Protein AF-A0A936F321-F1 (afdb_monomer)

Nearest PDB structures (foldseek):
  1exc-assembly1_A  TM=8.929E-01  e=1.012E+00  Bacillus subtilis

Radius of gyration: 22.22 Å; Cα contacts (8 Å, |Δi|>4): 48; chains: 1; bounding box: 81×35×34 Å

Foldseek 3Di:
DDDDDDDDDPPDPPDDDDPPPPPPPPPPPPPPPDVPPDDFDDDPLDDDVVHFQVNSFVVVQVVRQVVVCVVPPPDDGGGTGDDDDDPRHD

Solvent-accessible surface area (backbone atoms only — not comparable to full-atom values): 6393 Å² total; per-residue (Å²): 135,91,83,84,81,88,80,80,78,82,81,69,76,80,78,87,69,83,75,85,74,76,78,80,82,70,77,84,69,74,82,66,92,58,94,73,80,88,77,83,72,93,70,87,83,73,74,59,91,93,51,46,44,70,54,46,28,49,53,51,15,50,54,44,25,51,61,50,34,76,74,37,77,98,51,94,67,88,55,75,56,80,80,71,62,60,96,69,40,98

Mean predicted aligned error: 15.32 Å

Structure (mmCIF, N/CA/C/O backbone):
data_AF-A0A936F321-F1
#
_entry.id   AF-A0A936F321-F1
#
loop_
_atom_site.group_PDB
_atom_site.id
_atom_site.type_symbol
_atom_site.label_atom_id
_atom_site.label_alt_id
_atom_site.label_comp_id
_atom_site.label_asym_id
_atom_site.label_entity_id
_atom_site.label_seq_id
_atom_site.pdbx_PDB_ins_code
_atom_site.Cartn_x
_atom_site.Cartn_y
_atom_site.Cartn_z
_atom_site.occupancy
_atom_site.B_iso_or_equiv
_atom_site.auth_seq_id
_atom_site.auth_comp_id
_atom_site.auth_asym_id
_atom_site.auth_atom_id
_atom_site.pdbx_PDB_model_num
ATOM 1 N N . MET A 1 1 ? 68.119 13.571 -3.220 1.00 38.31 1 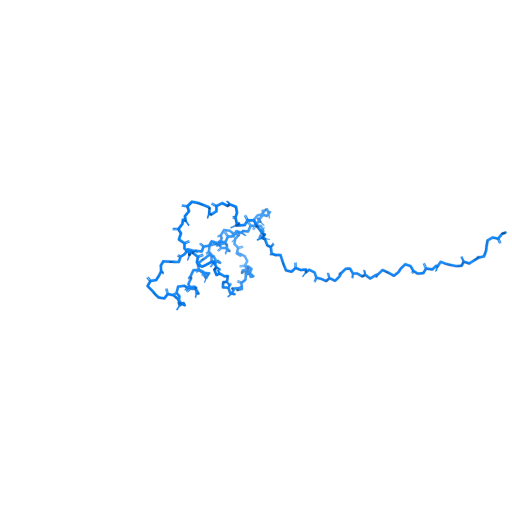MET A N 1
ATOM 2 C CA . MET A 1 1 ? 67.477 12.462 -3.954 1.00 38.31 1 MET A CA 1
ATOM 3 C C . MET A 1 1 ? 66.627 11.717 -2.951 1.00 38.31 1 MET A C 1
ATOM 5 O O . MET A 1 1 ? 67.119 11.384 -1.885 1.00 38.31 1 MET A O 1
ATOM 9 N 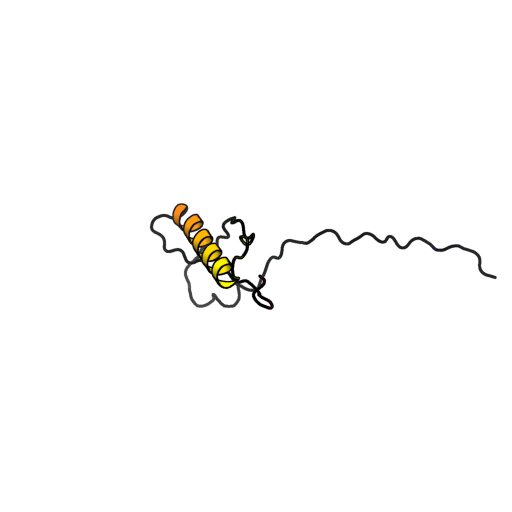N . THR A 1 2 ? 65.338 11.676 -3.241 1.00 36.41 2 THR A N 1
ATOM 10 C CA . THR A 1 2 ? 64.211 11.462 -2.335 1.00 36.41 2 THR A CA 1
ATOM 11 C C . THR A 1 2 ? 64.129 10.009 -1.878 1.00 36.41 2 THR A C 1
ATOM 13 O O . THR A 1 2 ? 64.115 9.113 -2.715 1.00 36.41 2 THR A O 1
ATOM 16 N N . ASP A 1 3 ? 64.052 9.802 -0.567 1.00 38.53 3 ASP A N 1
ATOM 17 C CA . ASP A 1 3 ? 63.720 8.524 0.057 1.00 38.53 3 ASP A CA 1
ATOM 18 C C . ASP A 1 3 ? 62.413 8.687 0.844 1.00 38.53 3 ASP A C 1
ATOM 20 O O . ASP A 1 3 ? 62.210 9.711 1.501 1.00 38.53 3 ASP A O 1
ATOM 24 N N . THR A 1 4 ? 61.564 7.664 0.751 1.00 40.50 4 THR A N 1
ATOM 25 C CA . THR A 1 4 ? 60.418 7.282 1.597 1.00 40.50 4 THR A CA 1
ATOM 26 C C . THR A 1 4 ? 59.155 6.969 0.787 1.00 40.50 4 THR A C 1
ATOM 28 O O . THR A 1 4 ? 58.538 7.813 0.140 1.00 40.50 4 THR A O 1
ATOM 31 N N . MET A 1 5 ? 58.813 5.685 0.881 1.00 41.66 5 MET A N 1
ATOM 32 C CA . MET A 1 5 ? 57.656 4.933 0.398 1.00 41.66 5 MET A CA 1
ATOM 33 C C . MET A 1 5 ? 56.280 5.517 0.790 1.00 41.66 5 MET A C 1
ATOM 35 O O . MET A 1 5 ? 56.182 6.324 1.716 1.00 41.66 5 MET A O 1
ATOM 39 N N . PRO A 1 6 ? 55.196 5.098 0.102 1.00 44.44 6 PRO A N 1
ATOM 40 C CA . PRO A 1 6 ? 53.879 5.715 0.198 1.00 44.44 6 PRO A CA 1
ATOM 41 C C . PRO A 1 6 ? 53.179 5.324 1.505 1.00 44.44 6 PRO A C 1
ATOM 43 O O . PRO A 1 6 ? 52.950 4.148 1.787 1.00 44.44 6 PRO A O 1
ATOM 46 N N . GLY A 1 7 ? 52.822 6.327 2.305 1.00 40.38 7 GLY A N 1
ATOM 47 C CA . GLY A 1 7 ? 51.972 6.161 3.479 1.00 40.38 7 GLY A CA 1
ATOM 48 C C . GLY A 1 7 ? 50.528 5.892 3.063 1.00 40.38 7 GLY A C 1
ATOM 49 O O . GLY A 1 7 ? 49.934 6.669 2.318 1.00 40.38 7 GLY A O 1
ATOM 50 N N . LEU A 1 8 ? 49.995 4.771 3.544 1.00 41.41 8 LEU A N 1
ATOM 51 C CA . LEU A 1 8 ? 48.639 4.282 3.341 1.00 41.41 8 LEU A CA 1
ATOM 52 C C . LEU A 1 8 ? 47.593 5.367 3.638 1.00 41.41 8 LEU A C 1
ATOM 54 O O . LEU A 1 8 ? 47.381 5.736 4.792 1.00 41.41 8 LEU A O 1
ATOM 58 N N . ALA A 1 9 ? 46.881 5.814 2.604 1.00 48.00 9 ALA A N 1
ATOM 59 C CA . ALA A 1 9 ? 45.584 6.441 2.789 1.00 48.00 9 ALA A CA 1
ATOM 60 C C . ALA A 1 9 ? 44.624 5.365 3.315 1.00 48.00 9 ALA A C 1
ATOM 62 O O . ALA A 1 9 ? 44.288 4.404 2.623 1.00 48.00 9 ALA A O 1
ATOM 63 N N . GLU A 1 10 ? 44.235 5.511 4.572 1.00 50.00 10 GLU A N 1
ATOM 64 C CA . GLU A 1 10 ? 43.189 4.760 5.253 1.00 50.00 10 GLU A CA 1
ATOM 65 C C . GLU A 1 10 ? 41.857 4.868 4.492 1.00 50.00 10 GLU A C 1
ATOM 67 O O . GLU 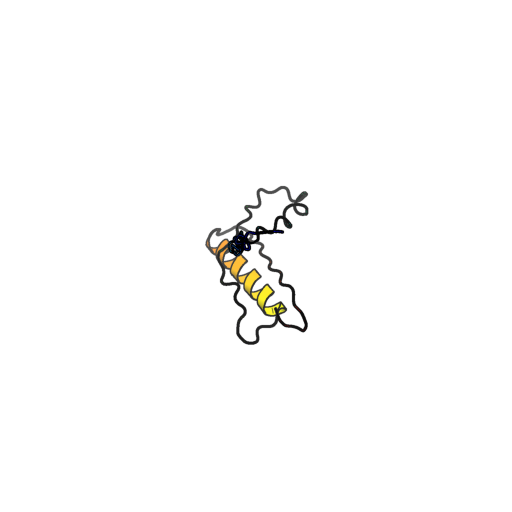A 1 10 ? 41.003 5.710 4.756 1.00 50.00 10 GLU A O 1
ATOM 72 N N . ASN A 1 11 ? 41.676 3.992 3.507 1.00 51.03 11 ASN A N 1
ATOM 73 C CA . ASN A 1 11 ? 40.451 3.880 2.733 1.00 51.03 11 ASN A CA 1
ATOM 74 C C . ASN A 1 11 ? 39.403 3.119 3.559 1.00 51.03 11 ASN A C 1
ATOM 76 O O . ASN A 1 11 ? 39.128 1.941 3.329 1.00 51.03 11 ASN A O 1
ATOM 80 N N . ARG A 1 12 ? 38.860 3.774 4.590 1.00 43.22 12 ARG A N 1
ATOM 81 C CA . ARG A 1 12 ? 37.700 3.255 5.316 1.00 43.22 12 ARG A CA 1
ATOM 82 C C . ARG A 1 12 ? 36.468 3.473 4.428 1.00 43.22 12 ARG A C 1
ATOM 84 O O . ARG A 1 12 ? 36.150 4.632 4.157 1.00 43.22 12 ARG A O 1
ATOM 91 N N . PRO A 1 13 ? 35.754 2.421 3.984 1.00 56.78 13 PRO A N 1
ATOM 92 C CA . PRO A 1 13 ? 34.482 2.622 3.301 1.00 56.78 13 PRO A CA 1
ATOM 93 C C . PRO A 1 13 ? 33.536 3.393 4.239 1.00 56.78 13 PRO A C 1
ATOM 95 O O . PRO A 1 13 ? 33.513 3.101 5.442 1.00 56.78 13 PRO A O 1
ATOM 98 N N . PRO A 1 14 ? 32.782 4.394 3.749 1.00 54.91 14 PRO A N 1
ATOM 99 C CA . PRO A 1 14 ? 31.812 5.084 4.585 1.00 54.91 14 PRO A CA 1
ATOM 100 C C . PRO A 1 14 ? 30.805 4.070 5.144 1.00 54.91 14 PRO A C 1
ATOM 102 O O . PRO A 1 14 ? 30.333 3.185 4.432 1.00 54.91 14 PRO A O 1
ATOM 105 N N . ALA A 1 15 ? 30.508 4.188 6.439 1.00 59.38 15 ALA A N 1
ATOM 106 C CA . ALA A 1 15 ? 29.552 3.333 7.133 1.00 59.38 15 ALA A CA 1
ATOM 107 C C . ALA A 1 15 ? 28.169 3.358 6.441 1.00 59.38 15 ALA A C 1
ATOM 109 O O . ALA A 1 15 ? 27.749 4.424 5.974 1.00 59.38 15 ALA A O 1
ATOM 110 N N . PRO A 1 16 ? 27.436 2.229 6.380 1.00 49.09 16 PRO A N 1
ATOM 111 C CA . PRO A 1 16 ? 26.143 2.182 5.710 1.00 49.09 16 PRO A CA 1
ATOM 112 C C . PRO A 1 16 ? 25.089 3.065 6.403 1.00 49.09 16 PRO A C 1
ATOM 114 O O . PRO A 1 16 ? 24.795 2.931 7.587 1.00 49.09 16 PRO A O 1
ATOM 117 N N . HIS A 1 17 ? 24.556 3.970 5.581 1.00 46.03 17 HIS A N 1
ATOM 118 C CA . HIS A 1 17 ? 23.278 4.689 5.580 1.00 46.03 17 HIS A CA 1
ATOM 119 C C . HIS A 1 17 ? 22.616 5.076 6.919 1.00 46.03 17 HIS A C 1
ATOM 121 O O . HIS A 1 17 ? 21.949 4.248 7.545 1.00 46.03 17 HIS A O 1
ATOM 127 N N . PRO A 1 18 ? 22.593 6.377 7.286 1.00 42.88 18 PRO A N 1
ATOM 128 C CA . PRO A 1 18 ? 21.513 6.868 8.129 1.00 42.88 18 PRO A CA 1
ATOM 129 C C . PRO A 1 18 ? 20.199 6.664 7.366 1.00 42.88 18 PRO A C 1
ATOM 131 O O . PRO A 1 18 ? 20.027 7.188 6.263 1.00 42.88 18 PRO A O 1
ATOM 134 N N . GLY A 1 19 ? 19.289 5.874 7.946 1.00 43.22 19 GLY A N 1
ATOM 135 C CA . GLY A 1 19 ? 17.954 5.638 7.407 1.00 43.22 19 GLY A CA 1
ATOM 136 C C . GLY A 1 19 ? 17.343 6.946 6.920 1.00 43.22 19 GLY A C 1
ATOM 137 O O . GLY A 1 19 ? 17.340 7.942 7.649 1.00 43.22 19 GLY A O 1
ATOM 138 N N . GLN A 1 20 ? 16.888 6.936 5.667 1.00 41.62 20 GLN A N 1
ATOM 139 C CA . GLN A 1 20 ? 16.355 8.082 4.941 1.00 41.62 20 GLN A CA 1
ATOM 140 C C . GLN A 1 20 ? 15.177 8.692 5.713 1.00 41.62 20 GLN A C 1
ATOM 142 O O . GLN A 1 20 ? 14.001 8.402 5.480 1.00 41.62 20 GLN A O 1
ATOM 147 N N . ARG A 1 21 ? 15.473 9.579 6.662 1.00 45.88 21 ARG A N 1
ATOM 148 C CA . ARG A 1 21 ? 14.501 10.507 7.224 1.00 45.88 21 ARG A CA 1
ATOM 149 C C . ARG A 1 21 ? 14.185 11.491 6.115 1.00 45.88 21 ARG A C 1
ATOM 151 O O . ARG A 1 21 ? 14.793 12.544 6.056 1.00 45.88 21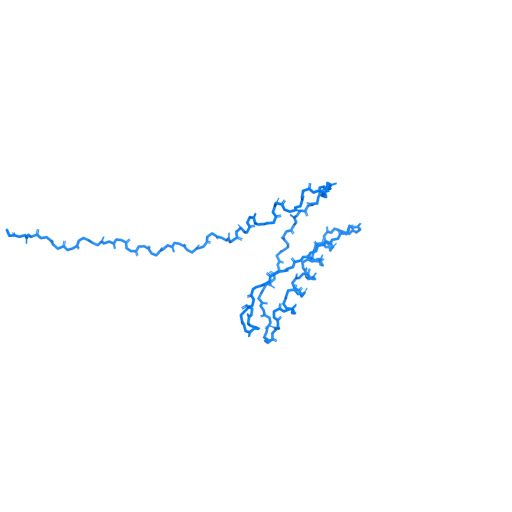 ARG A O 1
ATOM 158 N N . GLN A 1 22 ? 13.240 11.155 5.242 1.00 52.41 22 GLN A N 1
ATOM 159 C CA . GLN A 1 22 ? 12.630 12.106 4.314 1.00 52.41 22 GLN A CA 1
ATOM 160 C C . GLN A 1 22 ? 12.031 13.268 5.139 1.00 52.41 22 GLN A C 1
ATOM 162 O O . GLN A 1 22 ? 10.960 13.089 5.732 1.00 52.41 22 GLN A O 1
ATOM 167 N N . PRO A 1 23 ? 12.647 14.469 5.200 1.00 50.38 23 PRO A N 1
ATOM 168 C CA . PRO A 1 23 ? 12.109 15.616 5.929 1.00 50.38 23 PRO A CA 1
ATOM 169 C C . PRO A 1 23 ? 11.093 16.383 5.064 1.00 50.38 23 PRO A C 1
ATOM 171 O O . PRO A 1 23 ? 10.727 17.513 5.374 1.00 50.38 23 PRO A O 1
ATOM 174 N N . ARG A 1 24 ? 10.636 15.796 3.950 1.00 53.75 24 ARG A N 1
ATOM 175 C CA . ARG A 1 24 ? 9.903 16.502 2.888 1.00 53.75 24 ARG A CA 1
ATOM 176 C C . ARG A 1 24 ? 8.387 16.595 3.107 1.00 53.75 24 ARG A C 1
ATOM 178 O O . ARG A 1 24 ? 7.716 17.315 2.381 1.00 53.75 24 ARG A O 1
ATOM 185 N N . ARG A 1 25 ? 7.831 15.952 4.142 1.00 54.91 25 ARG A N 1
ATOM 186 C CA . ARG A 1 25 ? 6.378 15.958 4.442 1.00 54.91 25 ARG A CA 1
ATOM 187 C C . ARG A 1 25 ? 5.946 16.901 5.576 1.00 54.91 25 ARG A C 1
ATOM 189 O O . ARG A 1 25 ? 4.910 16.680 6.192 1.00 54.91 25 ARG A O 1
ATOM 196 N N . ARG A 1 26 ? 6.723 17.947 5.888 1.00 49.31 26 ARG A N 1
ATOM 197 C CA . ARG A 1 26 ? 6.386 18.880 6.987 1.00 49.31 26 ARG A CA 1
ATOM 198 C C . ARG A 1 26 ? 6.047 20.311 6.563 1.00 49.31 26 ARG A C 1
ATOM 200 O O . ARG A 1 26 ? 5.592 21.079 7.403 1.00 49.31 26 ARG A O 1
ATOM 207 N N . HIS A 1 27 ? 6.228 20.665 5.291 1.00 54.16 27 HIS A N 1
ATOM 208 C CA . HIS A 1 27 ? 5.946 22.022 4.813 1.00 54.16 27 HIS A CA 1
ATOM 209 C C . HIS A 1 27 ? 4.488 22.213 4.347 1.00 54.16 27 HIS A C 1
ATOM 211 O O . HIS A 1 27 ? 3.913 23.268 4.581 1.00 54.16 27 HIS A O 1
ATOM 217 N N . TRP A 1 28 ? 3.851 21.175 3.791 1.00 52.06 28 TRP A N 1
ATOM 218 C CA . TRP A 1 28 ? 2.533 21.294 3.142 1.00 52.06 28 TRP A CA 1
ATOM 219 C C . TRP A 1 28 ? 1.310 21.069 4.051 1.00 52.06 28 TRP A C 1
ATOM 221 O O . TRP A 1 28 ? 0.186 21.323 3.639 1.00 52.06 28 TRP A O 1
ATOM 231 N N . LEU A 1 29 ? 1.494 20.635 5.303 1.00 51.09 29 LEU A N 1
ATOM 232 C CA . LEU A 1 29 ? 0.394 20.316 6.235 1.00 51.09 29 LEU A CA 1
ATOM 233 C C . LEU A 1 29 ? 0.092 21.457 7.223 1.00 51.09 29 LEU A C 1
ATOM 235 O O . LEU A 1 29 ? -0.124 21.210 8.407 1.00 51.09 29 LEU A O 1
ATOM 239 N N . ARG A 1 30 ? 0.141 22.718 6.776 1.00 51.88 30 ARG A N 1
ATOM 240 C CA . ARG A 1 30 ? 0.008 23.885 7.671 1.00 51.88 30 ARG A CA 1
ATOM 241 C C . ARG A 1 30 ? -1.362 24.578 7.776 1.00 51.88 30 ARG A C 1
ATOM 243 O O . ARG A 1 30 ? -1.463 25.383 8.696 1.00 51.88 30 ARG A O 1
ATOM 250 N N . PRO A 1 31 ? -2.431 24.249 7.018 1.00 44.66 31 PRO A N 1
ATOM 251 C CA . PRO A 1 31 ? -3.761 24.769 7.352 1.00 44.66 31 PRO A CA 1
ATOM 252 C C . PRO A 1 31 ? -4.767 23.723 7.866 1.00 44.66 31 PRO A C 1
ATOM 254 O O . PRO A 1 31 ? -5.899 24.090 8.152 1.00 44.66 31 PRO A O 1
ATOM 257 N N . CYS A 1 32 ? -4.397 22.451 8.060 1.00 46.75 32 CYS A N 1
ATOM 258 C CA . CYS A 1 32 ? -5.260 21.500 8.778 1.00 46.75 32 CYS A CA 1
ATOM 259 C C . CYS A 1 32 ? -4.851 21.435 10.252 1.00 46.75 32 CYS A C 1
ATOM 261 O O . CYS A 1 32 ? -4.119 20.545 10.683 1.00 46.75 32 CYS A O 1
ATOM 263 N N . ALA A 1 33 ? -5.313 22.422 11.018 1.00 46.50 33 ALA A N 1
ATOM 264 C CA . ALA A 1 33 ? -5.208 22.459 12.468 1.00 46.50 33 ALA A CA 1
ATOM 265 C C . ALA A 1 33 ? -6.078 21.357 13.099 1.00 46.50 33 ALA A C 1
ATOM 267 O O . ALA A 1 33 ? -7.212 21.567 13.511 1.00 46.50 33 ALA A O 1
ATOM 268 N N . SER A 1 34 ? -5.519 20.159 13.170 1.00 52.78 34 SER A N 1
ATOM 269 C CA . SER A 1 34 ? -5.862 19.136 14.149 1.00 52.78 34 SER A CA 1
ATOM 270 C C . SER A 1 34 ? -4.541 18.496 14.570 1.00 52.78 34 SER A C 1
ATOM 272 O O . SER A 1 34 ? -3.632 18.413 13.737 1.00 52.78 34 SER A O 1
ATOM 274 N N . PRO A 1 35 ? -4.360 18.064 15.828 1.00 51.06 35 PRO A N 1
ATOM 275 C CA . PRO A 1 35 ? -3.229 17.228 16.208 1.00 51.06 35 PRO A CA 1
ATOM 276 C C . PRO A 1 35 ? -3.361 15.855 15.527 1.00 51.06 35 PRO A C 1
ATOM 278 O O . PRO A 1 35 ? -3.688 14.837 16.139 1.00 51.06 35 PRO A O 1
ATOM 281 N N . SER A 1 36 ? -3.119 15.826 14.219 1.00 57.75 36 SER A N 1
ATOM 282 C CA . SER A 1 36 ? -2.979 14.620 13.426 1.00 57.75 36 SER A CA 1
ATOM 283 C C . SER A 1 36 ? -1.701 13.943 13.898 1.00 57.75 36 SER A C 1
ATOM 285 O O . SER A 1 36 ? -0.590 14.395 13.613 1.00 57.75 36 SER A O 1
ATOM 287 N N . SER A 1 37 ? -1.851 12.881 14.689 1.00 65.94 37 SER A N 1
ATOM 288 C CA . SER A 1 37 ? -0.717 12.067 15.111 1.00 65.94 37 SER A CA 1
ATOM 289 C C . SER A 1 37 ? -0.160 11.349 13.883 1.00 65.94 37 SER A C 1
ATOM 291 O O . SER A 1 37 ? -0.727 10.383 13.383 1.00 65.94 37 SER A O 1
ATOM 293 N N . CYS A 1 38 ? 0.946 11.864 13.351 1.00 67.94 38 CYS A N 1
ATOM 294 C CA . CYS A 1 38 ? 1.631 11.240 12.230 1.00 67.94 38 CYS A CA 1
ATOM 295 C C . CYS A 1 38 ? 2.323 9.970 12.740 1.00 67.94 38 CYS A C 1
ATOM 297 O O . CYS A 1 38 ? 3.318 10.044 13.464 1.00 67.94 38 CYS A O 1
ATOM 299 N N . ARG A 1 39 ? 1.761 8.805 12.412 1.00 74.12 39 ARG A N 1
ATOM 300 C CA . ARG A 1 39 ? 2.299 7.489 12.776 1.00 74.12 39 ARG A CA 1
ATOM 301 C C . ARG A 1 39 ? 2.855 6.813 11.527 1.00 74.12 39 ARG A C 1
ATOM 303 O O . ARG A 1 39 ? 2.234 6.863 10.473 1.00 74.12 39 ARG A O 1
ATOM 310 N N . ARG A 1 40 ? 4.017 6.173 11.660 1.00 74.88 40 ARG A N 1
ATOM 311 C CA . ARG A 1 40 ? 4.601 5.314 10.623 1.00 74.88 40 ARG A CA 1
ATOM 312 C C . ARG A 1 40 ? 4.465 3.861 11.076 1.00 74.88 40 ARG A C 1
ATOM 314 O O . ARG A 1 40 ? 5.203 3.470 11.981 1.00 74.88 40 ARG A O 1
ATOM 321 N N . PRO A 1 41 ? 3.492 3.095 10.562 1.00 81.75 41 PRO A N 1
ATOM 322 C CA . PRO A 1 41 ? 3.434 1.668 10.846 1.00 81.75 41 PRO A CA 1
ATOM 323 C C . PRO A 1 41 ? 4.621 0.967 10.170 1.00 81.75 41 PRO A C 1
ATOM 325 O O . PRO A 1 41 ? 5.076 1.398 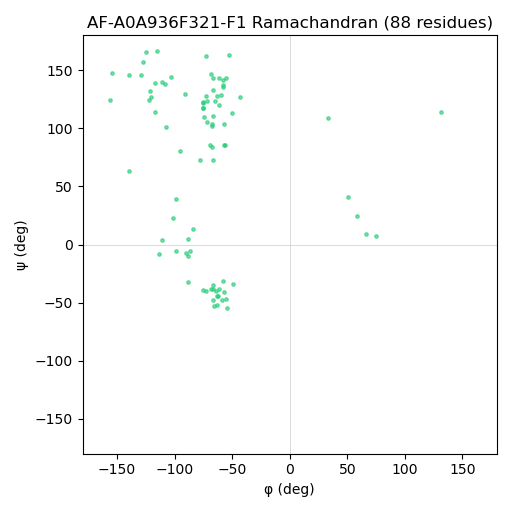9.113 1.00 81.75 41 PRO A O 1
ATOM 328 N N . GLN A 1 42 ? 5.140 -0.086 10.802 1.00 83.75 42 GLN A N 1
ATOM 329 C CA . GLN A 1 42 ? 6.083 -0.997 10.154 1.00 83.75 42 GLN A CA 1
ATOM 330 C C . GLN A 1 42 ? 5.289 -1.877 9.191 1.00 83.75 42 GLN A C 1
ATOM 332 O O . GLN A 1 42 ? 4.398 -2.602 9.628 1.00 83.75 42 GLN A O 1
ATOM 337 N N . VAL A 1 43 ? 5.602 -1.760 7.906 1.00 87.75 43 VAL A N 1
ATOM 338 C CA . VAL A 1 43 ? 5.051 -2.558 6.809 1.00 87.75 43 VAL A CA 1
ATOM 339 C C . VAL A 1 43 ? 6.237 -3.085 6.017 1.00 87.75 43 VAL A C 1
ATOM 341 O O . VAL A 1 4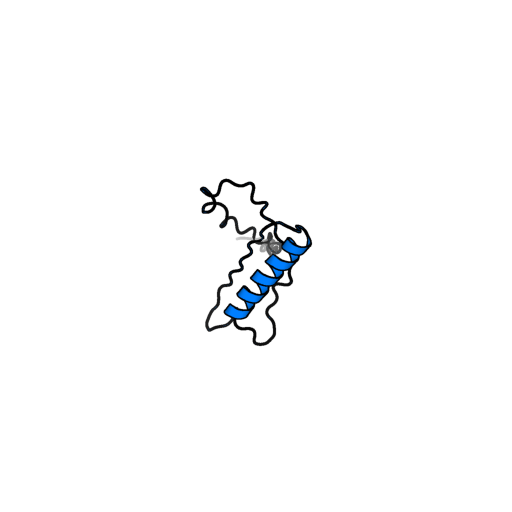3 ? 7.263 -2.409 5.940 1.00 87.75 43 VAL A O 1
ATOM 344 N N . ASP A 1 44 ? 6.108 -4.289 5.472 1.00 89.56 44 ASP A N 1
ATOM 345 C CA . ASP A 1 44 ? 7.058 -4.779 4.484 1.00 89.56 44 ASP A CA 1
ATOM 346 C C . ASP A 1 44 ? 6.804 -4.062 3.152 1.00 89.56 44 ASP A C 1
ATOM 348 O O . ASP A 1 44 ? 5.763 -4.242 2.517 1.00 89.56 44 ASP A O 1
ATOM 352 N N . GLU A 1 45 ? 7.741 -3.192 2.788 1.00 91.31 45 GLU A N 1
ATOM 353 C CA . GLU A 1 45 ? 7.689 -2.375 1.573 1.00 91.31 45 GLU A CA 1
ATOM 354 C C . GLU A 1 45 ? 8.307 -3.097 0.364 1.00 91.31 45 GLU A C 1
ATOM 356 O O . GLU A 1 45 ? 8.408 -2.507 -0.708 1.00 91.31 45 GLU A O 1
ATOM 361 N N . THR A 1 46 ? 8.710 -4.365 0.518 1.00 92.69 46 THR A N 1
ATOM 362 C CA . THR A 1 46 ? 9.248 -5.171 -0.583 1.00 92.69 46 THR A CA 1
ATOM 363 C C . THR A 1 46 ? 8.169 -5.368 -1.659 1.00 92.69 46 THR A C 1
ATOM 365 O O . THR A 1 46 ? 7.053 -5.795 -1.325 1.00 92.69 46 THR A O 1
ATOM 368 N N . PRO A 1 47 ? 8.464 -5.064 -2.938 1.00 90.56 47 PRO A N 1
ATOM 369 C CA . PRO A 1 47 ? 7.563 -5.376 -4.039 1.00 90.56 47 PRO A CA 1
ATOM 370 C C . PRO A 1 47 ? 7.330 -6.880 -4.157 1.00 90.56 47 PRO A C 1
ATOM 372 O O . PRO A 1 47 ? 8.242 -7.683 -3.937 1.00 90.56 47 PRO A O 1
ATOM 375 N N . LEU A 1 48 ? 6.109 -7.268 -4.511 1.00 91.12 48 LEU A N 1
ATOM 376 C CA . LEU A 1 48 ? 5.821 -8.644 -4.899 1.00 91.12 48 LEU A CA 1
ATOM 377 C C . LEU A 1 48 ? 6.411 -8.927 -6.290 1.00 91.12 48 LEU A C 1
ATOM 379 O O . LEU A 1 48 ? 6.754 -8.014 -7.044 1.00 91.12 48 LEU A O 1
ATOM 383 N N . LEU A 1 49 ? 6.550 -10.212 -6.624 1.00 90.12 49 LEU A N 1
ATOM 384 C CA . LEU A 1 49 ? 6.984 -10.613 -7.961 1.00 90.12 49 LEU A CA 1
ATOM 385 C C . LEU A 1 49 ? 5.986 -10.081 -8.998 1.00 90.12 49 LEU A C 1
ATOM 387 O O . LEU A 1 49 ? 4.786 -10.307 -8.851 1.00 90.12 49 LEU A O 1
ATOM 391 N N . ASP A 1 50 ? 6.502 -9.396 -10.020 1.00 89.12 50 ASP A N 1
ATOM 392 C CA . ASP A 1 50 ? 5.728 -8.781 -11.106 1.00 89.12 50 ASP A CA 1
ATOM 393 C C . ASP A 1 50 ? 4.675 -7.751 -10.642 1.00 89.12 50 ASP A C 1
ATOM 395 O O . ASP A 1 50 ? 3.692 -7.497 -11.337 1.00 89.12 50 ASP A O 1
ATOM 399 N N . GLU A 1 51 ? 4.869 -7.141 -9.467 1.00 92.69 51 GLU A N 1
ATOM 400 C CA . GLU A 1 51 ? 4.002 -6.069 -8.970 1.00 92.69 51 GLU A CA 1
ATOM 401 C C . GLU A 1 51 ? 4.286 -4.749 -9.697 1.00 92.69 51 GLU A C 1
ATOM 403 O O . GLU A 1 51 ? 5.413 -4.246 -9.665 1.00 92.69 51 GLU A O 1
ATOM 408 N N . ASP A 1 52 ? 3.260 -4.161 -10.323 1.00 93.62 52 ASP A N 1
ATOM 409 C CA . ASP A 1 52 ? 3.390 -2.835 -10.927 1.00 93.62 52 ASP A CA 1
ATOM 410 C C . ASP A 1 52 ? 3.605 -1.773 -9.828 1.00 93.62 52 ASP A C 1
ATOM 412 O O . ASP A 1 52 ? 2.996 -1.848 -8.753 1.00 93.62 52 ASP A O 1
ATOM 416 N N . PRO A 1 53 ? 4.430 -0.741 -10.070 1.00 92.62 53 PRO A N 1
ATOM 417 C CA . PRO A 1 53 ? 4.606 0.374 -9.148 1.00 92.62 53 PRO A CA 1
ATOM 418 C C . PRO A 1 53 ? 3.302 1.005 -8.637 1.00 92.62 53 PRO A C 1
ATOM 420 O O . PRO A 1 53 ? 3.273 1.456 -7.489 1.00 92.62 53 PRO A O 1
ATOM 423 N N . SER A 1 54 ? 2.233 1.056 -9.444 1.00 93.94 54 SER A N 1
ATOM 424 C CA . SER A 1 54 ? 0.925 1.557 -9.000 1.00 93.94 54 SER A CA 1
ATOM 425 C C . SER A 1 54 ? 0.261 0.638 -7.979 1.00 93.94 54 SER A C 1
ATOM 427 O O . SER A 1 54 ? -0.340 1.119 -7.015 1.00 93.94 54 SER A O 1
ATOM 429 N N . ASP A 1 55 ? 0.405 -0.670 -8.168 1.00 95.00 55 ASP A N 1
ATOM 430 C CA . ASP A 1 55 ? -0.167 -1.684 -7.285 1.00 95.00 55 ASP A CA 1
ATOM 431 C C . ASP A 1 55 ? 0.601 -1.726 -5.964 1.00 95.00 55 ASP A C 1
ATOM 433 O O . ASP A 1 55 ? -0.011 -1.734 -4.894 1.00 95.00 55 ASP A O 1
ATOM 437 N N . LEU A 1 56 ? 1.932 -1.597 -6.028 1.00 94.50 56 LEU A N 1
ATOM 438 C CA . LEU A 1 56 ? 2.795 -1.449 -4.860 1.00 94.50 56 LEU A CA 1
ATOM 439 C C . LEU A 1 56 ? 2.347 -0.276 -3.981 1.00 94.50 56 LEU A C 1
ATOM 441 O O . LEU A 1 56 ? 2.104 -0.449 -2.784 1.00 94.50 56 LEU A O 1
ATOM 445 N N . VAL A 1 57 ? 2.220 0.931 -4.545 1.00 95.12 57 VAL A N 1
ATOM 446 C CA . VAL A 1 57 ? 1.860 2.110 -3.736 1.00 95.12 57 VAL A CA 1
ATOM 447 C C . VAL A 1 57 ? 0.444 2.016 -3.177 1.00 95.12 57 VAL A C 1
ATOM 449 O O . VAL A 1 57 ? 0.209 2.467 -2.053 1.00 95.12 57 VAL A O 1
ATOM 452 N N . LEU A 1 58 ? -0.494 1.424 -3.921 1.00 96.06 58 LEU A N 1
ATOM 453 C CA . LEU A 1 58 ? -1.860 1.217 -3.451 1.00 96.06 58 LEU A CA 1
ATOM 454 C C . LEU A 1 58 ? -1.878 0.232 -2.278 1.00 96.06 58 LEU A C 1
ATOM 456 O O . LEU A 1 58 ? -2.342 0.590 -1.192 1.00 96.06 58 LEU A O 1
ATOM 460 N N . ARG A 1 59 ? -1.266 -0.946 -2.452 1.00 96.56 59 ARG A N 1
ATOM 461 C CA . ARG A 1 59 ? -1.149 -1.977 -1.414 1.00 96.56 59 ARG A CA 1
ATOM 462 C C . ARG A 1 59 ? -0.492 -1.426 -0.154 1.00 96.56 59 ARG A C 1
ATOM 464 O O . ARG A 1 59 ? -0.983 -1.639 0.955 1.00 96.56 59 ARG A O 1
ATOM 471 N N . LEU A 1 60 ? 0.617 -0.697 -0.291 1.00 95.12 60 LEU A N 1
ATOM 472 C CA . LEU A 1 60 ? 1.314 -0.123 0.859 1.00 95.12 60 LEU A CA 1
ATOM 473 C C . LEU A 1 60 ? 0.490 0.964 1.552 1.00 95.12 60 LEU A C 1
ATOM 475 O O . LEU A 1 60 ? 0.497 1.029 2.784 1.00 95.12 60 LEU A O 1
ATOM 479 N N . ALA A 1 61 ? -0.230 1.807 0.811 1.00 94.25 61 ALA A N 1
ATOM 480 C CA . ALA A 1 61 ? -1.114 2.805 1.406 1.00 94.25 61 ALA A CA 1
ATOM 481 C C . ALA A 1 61 ? -2.246 2.145 2.211 1.00 94.25 61 ALA A C 1
ATOM 483 O O . ALA A 1 61 ? -2.500 2.558 3.347 1.00 94.25 61 ALA A O 1
ATOM 484 N N . GLU A 1 62 ? -2.871 1.101 1.670 1.00 95.12 62 GLU A N 1
ATOM 485 C CA . GLU A 1 62 ? -3.932 0.336 2.333 1.00 95.12 62 GLU A CA 1
ATOM 486 C C . GLU A 1 62 ? -3.423 -0.350 3.604 1.00 95.12 62 GLU A C 1
ATOM 488 O O . GLU A 1 62 ? -3.943 -0.086 4.691 1.00 95.12 62 GLU A O 1
ATOM 493 N N . LEU A 1 63 ? -2.320 -1.103 3.523 1.00 94.50 63 LEU A N 1
ATOM 494 C CA . LEU A 1 63 ? -1.707 -1.763 4.684 1.00 94.50 63 LEU A CA 1
ATOM 495 C C . LEU A 1 63 ? -1.347 -0.762 5.792 1.00 94.50 63 LEU A C 1
ATOM 497 O O . LEU A 1 63 ? -1.563 -1.008 6.985 1.00 94.50 63 LEU A O 1
ATOM 501 N N . LYS A 1 64 ? -0.820 0.410 5.414 1.00 92.19 64 LYS A N 1
ATOM 502 C CA . LYS A 1 64 ? -0.509 1.486 6.365 1.00 92.19 64 LYS A CA 1
ATOM 503 C C . LYS A 1 64 ? -1.781 2.009 7.043 1.00 92.19 64 LYS A C 1
ATOM 505 O O . LYS A 1 64 ? -1.748 2.272 8.249 1.00 92.19 64 LYS A O 1
ATOM 510 N N . ALA A 1 65 ? -2.885 2.158 6.311 1.00 92.06 65 ALA A N 1
ATOM 511 C CA . ALA A 1 65 ? -4.164 2.580 6.879 1.00 92.06 65 ALA A CA 1
ATOM 512 C C . ALA A 1 65 ? -4.729 1.524 7.836 1.00 92.06 65 ALA A C 1
ATOM 514 O O . ALA A 1 65 ? -5.077 1.862 8.968 1.00 92.06 65 ALA A O 1
ATOM 515 N N . GLU A 1 66 ? -4.754 0.257 7.426 1.00 92.50 66 GLU A N 1
ATOM 516 C CA . GLU A 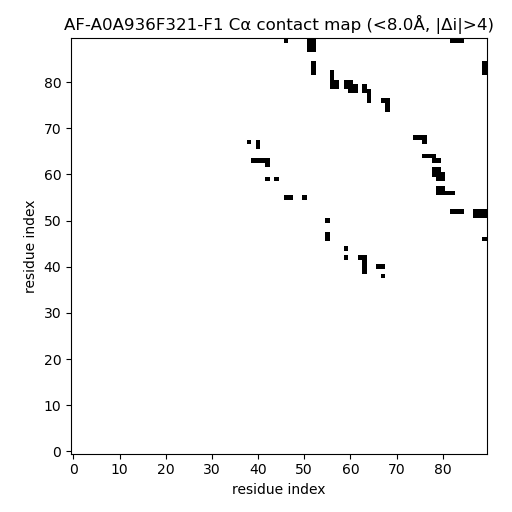1 66 ? -5.304 -0.857 8.202 1.00 92.50 66 GLU A CA 1
ATOM 517 C C . GLU A 1 66 ? -4.603 -1.029 9.551 1.00 92.50 66 GLU A C 1
ATOM 519 O O . GLU A 1 66 ? -5.257 -1.071 10.596 1.00 92.50 66 GLU A O 1
ATOM 524 N N . ILE A 1 67 ? -3.266 -1.032 9.567 1.00 92.00 67 ILE A N 1
ATOM 525 C CA . ILE A 1 67 ? -2.489 -1.184 10.807 1.00 92.00 67 ILE A CA 1
ATOM 526 C C . ILE A 1 67 ? -2.775 -0.042 11.784 1.00 92.00 67 ILE A C 1
ATOM 528 O O . ILE A 1 67 ? -2.827 -0.244 13.003 1.00 92.00 67 ILE A O 1
ATOM 532 N N . ILE A 1 68 ? -2.935 1.181 11.278 1.00 90.88 68 ILE A N 1
ATOM 533 C CA . ILE A 1 68 ? -3.237 2.332 12.126 1.00 90.88 68 ILE A CA 1
ATOM 534 C C . ILE A 1 68 ? -4.703 2.309 12.570 1.00 90.88 68 ILE A C 1
ATOM 536 O O . ILE A 1 68 ? -4.959 2.599 13.740 1.00 90.88 68 ILE A O 1
ATOM 540 N N . ALA A 1 69 ? -5.641 1.921 11.707 1.00 91.62 69 ALA A N 1
ATOM 541 C CA . ALA A 1 69 ? -7.061 1.805 12.033 1.00 91.62 69 ALA A CA 1
ATOM 542 C C . ALA A 1 69 ? -7.305 0.750 13.118 1.00 91.62 69 ALA A C 1
ATOM 544 O O . ALA A 1 69 ? -7.975 1.039 14.110 1.00 91.62 69 ALA A O 1
ATOM 545 N N . ALA A 1 70 ? -6.655 -0.413 13.016 1.00 90.69 70 ALA A N 1
ATOM 546 C CA . ALA A 1 70 ? -6.711 -1.469 14.027 1.00 90.69 70 ALA A CA 1
ATOM 547 C C . ALA A 1 70 ? -6.245 -0.989 15.415 1.00 90.69 70 ALA A C 1
ATOM 549 O O . ALA A 1 70 ? -6.746 -1.436 16.444 1.00 90.69 70 ALA A O 1
ATOM 550 N N . ARG A 1 71 ? -5.304 -0.037 15.460 1.00 88.50 71 ARG A N 1
ATOM 551 C CA . ARG A 1 71 ? -4.782 0.556 16.704 1.00 88.50 71 ARG A CA 1
ATOM 552 C C . ARG A 1 71 ? -5.585 1.768 17.191 1.00 88.50 71 ARG A C 1
ATOM 554 O O . ARG A 1 71 ? -5.303 2.269 18.277 1.00 88.50 71 ARG A O 1
ATOM 561 N N . ASN A 1 72 ? -6.517 2.288 16.391 1.00 87.00 72 ASN A N 1
ATOM 562 C CA . ASN A 1 72 ? -7.265 3.519 16.666 1.00 87.00 72 ASN A CA 1
ATOM 563 C C . ASN A 1 72 ? -8.745 3.366 16.256 1.00 87.00 72 ASN A C 1
ATOM 565 O O . ASN A 1 72 ? -9.205 4.082 15.360 1.00 87.00 72 ASN A O 1
ATOM 569 N N . PRO A 1 73 ? -9.502 2.455 16.895 1.00 87.38 73 PRO A N 1
ATOM 570 C CA . PRO A 1 73 ? -10.903 2.236 16.553 1.00 87.38 73 PRO A CA 1
ATOM 571 C C . PRO A 1 73 ? -11.720 3.528 16.700 1.00 87.38 73 PRO A C 1
ATOM 573 O O . PRO A 1 73 ? -11.497 4.325 17.613 1.00 87.38 73 PRO A O 1
ATOM 576 N N . GLY A 1 74 ? -12.657 3.749 15.776 1.00 87.38 74 GLY A N 1
ATOM 577 C CA . GLY A 1 74 ? -13.524 4.933 15.766 1.00 87.38 74 GLY A CA 1
ATOM 578 C C . GLY A 1 74 ? -12.847 6.233 15.315 1.00 87.38 74 GLY A C 1
ATOM 579 O O . GLY A 1 74 ? -13.463 7.295 15.403 1.00 87.38 74 GLY A O 1
ATOM 580 N N . ARG A 1 75 ? -11.596 6.187 14.831 1.00 87.25 75 ARG A N 1
ATOM 581 C CA . ARG A 1 75 ? -10.903 7.353 14.263 1.00 87.25 75 ARG A CA 1
ATOM 582 C C . ARG A 1 75 ? -10.716 7.183 12.762 1.00 87.25 75 ARG A C 1
ATOM 584 O O . ARG A 1 75 ? -10.342 6.115 12.291 1.00 87.25 75 ARG A O 1
ATOM 591 N N . TRP A 1 76 ? -10.899 8.274 12.027 1.00 87.69 76 TRP A N 1
ATOM 592 C CA . TRP A 1 76 ? -10.528 8.331 10.618 1.00 87.69 76 TRP A CA 1
ATOM 593 C C . TRP A 1 76 ? -9.009 8.235 10.467 1.00 87.69 76 TRP A C 1
ATOM 595 O O . TRP A 1 76 ? -8.258 8.926 11.165 1.00 87.69 76 TRP A O 1
ATOM 605 N N . VAL A 1 77 ? -8.569 7.381 9.547 1.00 89.12 77 VAL A N 1
ATOM 606 C CA . VAL A 1 77 ? -7.162 7.161 9.217 1.00 89.12 77 VAL A CA 1
ATOM 607 C C . VAL A 1 77 ? -6.962 7.468 7.743 1.00 89.12 77 VAL A C 1
ATOM 609 O O . VAL A 1 77 ? -7.718 7.003 6.899 1.00 89.12 77 VAL A O 1
ATOM 612 N N . MET A 1 78 ? -5.932 8.252 7.444 1.00 89.00 78 MET A N 1
ATOM 613 C CA . MET A 1 78 ? -5.480 8.511 6.085 1.00 89.00 78 MET A CA 1
ATOM 614 C C . MET A 1 78 ? -4.033 8.047 5.976 1.00 89.00 78 MET A C 1
ATOM 616 O O . MET A 1 78 ? -3.185 8.459 6.773 1.00 89.00 78 MET A O 1
ATOM 620 N N . ALA A 1 79 ? -3.758 7.207 4.988 1.00 90.56 79 ALA A N 1
ATOM 621 C CA . ALA A 1 79 ? -2.420 6.770 4.638 1.00 90.56 79 ALA A CA 1
ATOM 622 C C . ALA A 1 79 ? -2.184 7.006 3.147 1.00 90.56 79 ALA A C 1
ATOM 624 O O . ALA A 1 79 ? -3.118 7.166 2.368 1.00 90.56 79 ALA A O 1
ATOM 625 N N . ALA A 1 80 ? -0.917 7.108 2.780 1.00 88.38 80 ALA A N 1
ATOM 626 C CA . ALA A 1 80 ? -0.491 7.295 1.407 1.00 88.38 80 ALA A CA 1
ATOM 627 C C . ALA A 1 80 ? 0.925 6.751 1.273 1.00 88.38 80 ALA A C 1
ATOM 629 O O . ALA A 1 80 ? 1.723 6.889 2.209 1.00 88.38 80 ALA A O 1
ATOM 630 N N . ASP A 1 81 ? 1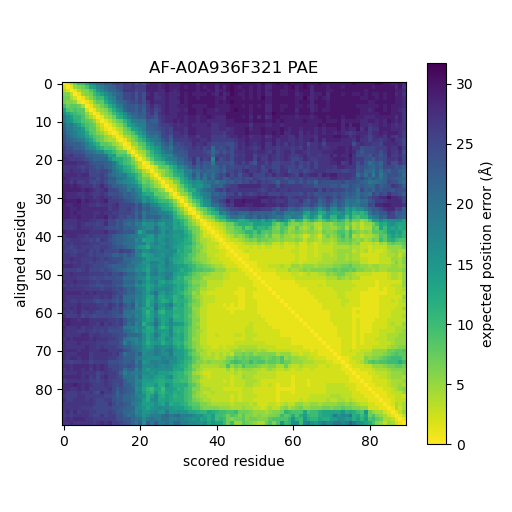.223 6.220 0.098 1.00 92.44 81 ASP A N 1
ATOM 631 C CA . ASP A 1 81 ? 2.549 5.774 -0.290 1.00 92.44 81 ASP A CA 1
ATOM 632 C C . ASP A 1 81 ? 2.989 6.452 -1.595 1.00 92.44 81 ASP A C 1
ATOM 634 O O . ASP A 1 81 ? 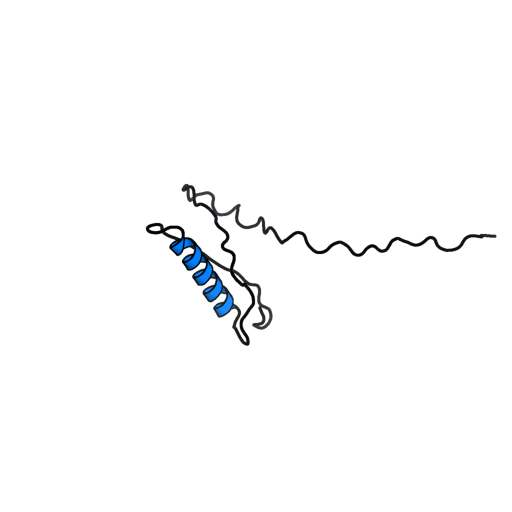2.205 7.150 -2.245 1.00 92.44 81 ASP A O 1
ATOM 638 N N . THR A 1 82 ? 4.272 6.379 -1.923 1.00 91.44 82 THR A N 1
ATOM 639 C CA . THR A 1 82 ? 4.833 6.996 -3.126 1.00 91.44 82 THR A CA 1
ATOM 640 C C . THR A 1 82 ? 6.107 6.257 -3.488 1.00 91.44 82 THR A C 1
ATOM 642 O O . THR A 1 82 ? 7.042 6.240 -2.689 1.00 91.44 82 THR A O 1
ATOM 645 N N . THR A 1 83 ? 6.167 5.750 -4.716 1.00 93.19 83 THR A N 1
ATOM 646 C CA . THR A 1 83 ? 7.379 5.185 -5.305 1.00 93.19 83 THR A CA 1
ATOM 647 C C . THR A 1 83 ? 7.845 6.019 -6.500 1.00 93.19 83 THR A C 1
ATOM 649 O O . THR A 1 83 ? 7.119 6.892 -6.987 1.00 93.19 83 THR A O 1
ATOM 652 N N . VAL A 1 84 ? 9.073 5.784 -6.950 1.00 91.88 84 VAL A N 1
ATOM 653 C CA . VAL A 1 84 ? 9.631 6.353 -8.179 1.00 91.88 84 VAL A CA 1
ATOM 654 C C . VAL A 1 84 ? 9.916 5.192 -9.109 1.00 91.88 84 VAL A C 1
ATOM 656 O O . VAL A 1 84 ? 10.804 4.406 -8.819 1.00 91.88 84 VAL A O 1
ATOM 659 N N . ALA A 1 85 ? 9.193 5.119 -10.222 1.00 90.62 85 ALA A N 1
ATOM 660 C CA . ALA A 1 85 ? 9.391 4.069 -11.207 1.00 90.62 85 ALA A CA 1
ATOM 661 C C . ALA A 1 85 ? 10.169 4.569 -12.428 1.00 90.62 85 ALA A C 1
ATOM 663 O O . ALA A 1 85 ? 9.965 5.700 -12.882 1.00 90.62 85 ALA A O 1
ATOM 664 N N . VAL A 1 86 ? 11.018 3.706 -12.985 1.00 89.88 86 VAL A N 1
ATOM 665 C CA . VAL A 1 86 ? 11.662 3.890 -14.295 1.00 89.88 86 VAL A CA 1
ATOM 666 C C . VAL A 1 86 ? 11.276 2.695 -15.154 1.00 89.88 86 VAL A C 1
ATOM 668 O O . VAL A 1 86 ? 11.467 1.561 -14.731 1.00 89.88 86 VAL A O 1
ATOM 671 N N . ASP A 1 87 ? 10.689 2.940 -16.326 1.00 86.38 87 ASP A N 1
ATOM 672 C CA . ASP A 1 87 ? 10.222 1.888 -17.243 1.00 86.38 87 ASP A CA 1
ATOM 673 C C . ASP A 1 87 ? 9.333 0.817 -16.569 1.00 86.38 87 ASP A C 1
ATOM 675 O O . ASP A 1 87 ? 9.459 -0.370 -16.846 1.00 86.38 87 ASP A O 1
ATOM 679 N N . HIS A 1 88 ? 8.430 1.238 -15.672 1.00 74.94 88 HIS A N 1
ATOM 680 C CA . HIS A 1 88 ? 7.549 0.372 -14.862 1.00 74.94 88 HIS A CA 1
ATOM 681 C C . HIS A 1 88 ? 8.250 -0.513 -13.822 1.00 74.94 88 HIS A C 1
ATOM 683 O O . HIS A 1 88 ? 7.598 -1.328 -13.178 1.00 74.94 88 HIS A O 1
ATOM 689 N N . HIS A 1 89 ? 9.547 -0.326 -13.586 1.00 67.69 89 HIS A N 1
ATOM 690 C CA . HIS A 1 89 ? 10.231 -0.959 -12.467 1.00 67.69 89 HIS A CA 1
ATOM 691 C C . HIS A 1 89 ? 10.190 -0.041 -11.232 1.00 67.69 89 HIS A C 1
ATOM 693 O O . HIS A 1 89 ? 10.530 1.139 -11.376 1.00 67.69 89 HIS A O 1
ATOM 699 N N . PRO A 1 90 ? 9.774 -0.540 -10.050 1.00 60.38 90 PRO A N 1
ATOM 700 C CA . PRO A 1 90 ? 9.746 0.232 -8.805 1.00 60.38 90 PRO A CA 1
ATOM 701 C C . PRO A 1 90 ? 11.138 0.561 -8.246 1.00 60.38 90 PRO A C 1
ATOM 703 O O . PRO A 1 90 ? 12.141 -0.048 -8.692 1.00 60.38 90 PRO A O 1
#

InterPro domains:
  IPR003697 Nucleoside triphosphate pyrophosphatase Maf-like protein [PF02545] (23-86)
  IPR029001 Inosine triphosphate pyrophosphatase-like [G3DSA:3.90.950.10] (21-90)
  IPR029001 Inosine triphosphate pyrophosphatase-like [SSF52972] (23-88)

pLDDT: mean 72.07, std 21.05, range [36.41, 96.56]

Secondary structure (DSSP, 8-state):
----PPP----PPPPS------GGGSSS--S--S-----------PPPTT--HHHHHHHHHHHHHHHHHHTSTTS----------BTTB-

Sequence (90 aa):
MTDTMPGLAENRPPAPHPGQRQPRRRHWLRPCASPSSCRRPQVDETPLLDEDPSDLVLRLAELKAEIIAARNPGRWVMAADTTVAVDHHP

Organism: NCBI:txid2954440